Protein AF-A0A1R3GVI6-F1 (afdb_monomer_lite)

Sequence (98 aa):
METTVKEIASLKAETLNRLSNWDAYSDSVPKLISDTGSGTPIVIDKERLDFIKCDDMEAFLAWTRALETDGDLETTLMEVKYEVAVELAKILSVIPYL

Structure (mmCIF, N/CA/C/O backbone):
data_AF-A0A1R3GVI6-F1
#
_entry.id   AF-A0A1R3GVI6-F1
#
loop_
_atom_site.group_PDB
_atom_site.id
_atom_site.type_symbol
_atom_site.label_atom_id
_atom_site.label_alt_id
_atom_site.label_comp_id
_atom_site.label_asym_id
_atom_site.label_entity_id
_atom_site.label_seq_id
_atom_site.pdbx_PDB_ins_code
_atom_site.Cartn_x
_atom_site.Cartn_y
_atom_site.Cartn_z
_atom_site.occupancy
_atom_site.B_iso_or_equiv
_atom_site.auth_seq_id
_atom_site.auth_comp_id
_atom_site.auth_asym_id
_atom_site.auth_atom_id
_atom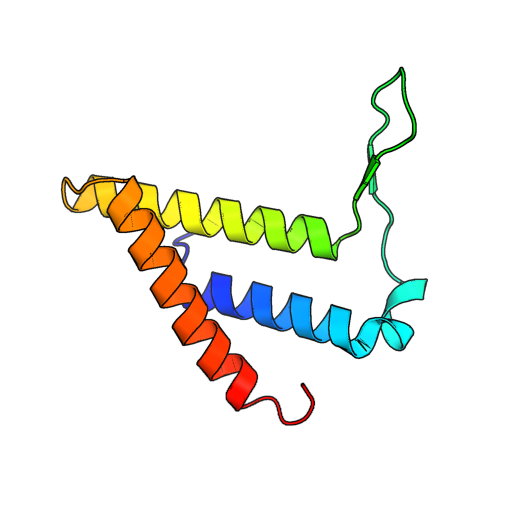_site.pdbx_PDB_model_num
ATOM 1 N N . MET A 1 1 ? -1.577 17.830 2.443 1.00 47.06 1 MET A N 1
ATOM 2 C CA . MET A 1 1 ? -1.840 16.954 1.289 1.00 47.06 1 MET A CA 1
ATOM 3 C C . MET A 1 1 ? -2.726 15.856 1.832 1.00 47.06 1 MET A C 1
ATOM 5 O O . MET A 1 1 ? -2.327 15.231 2.803 1.00 47.06 1 MET A O 1
ATOM 9 N N . GLU A 1 2 ? -3.964 15.765 1.364 1.00 55.16 2 GLU A N 1
ATOM 10 C CA . GLU A 1 2 ? -4.912 14.741 1.808 1.00 55.16 2 GLU A CA 1
ATOM 11 C C . GLU A 1 2 ? -4.555 13.451 1.065 1.00 55.16 2 GLU A C 1
ATOM 13 O O . GLU A 1 2 ? -4.810 13.346 -0.126 1.00 55.16 2 GLU A O 1
ATOM 18 N N . THR A 1 3 ? -3.849 12.535 1.730 1.00 73.44 3 THR A N 1
ATOM 19 C CA . THR A 1 3 ? -3.361 11.292 1.119 1.00 73.44 3 THR A CA 1
ATOM 20 C C . THR A 1 3 ? -4.526 10.343 0.869 1.00 73.44 3 THR A C 1
ATOM 22 O O . THR A 1 3 ? -5.188 9.925 1.817 1.00 73.44 3 THR A O 1
ATOM 25 N N . THR A 1 4 ? -4.762 9.952 -0.384 1.00 89.19 4 THR A N 1
ATOM 26 C CA . THR A 1 4 ? -5.849 9.013 -0.717 1.00 89.19 4 THR A CA 1
ATOM 27 C C . THR A 1 4 ? -5.340 7.636 -1.144 1.00 89.19 4 THR A C 1
ATOM 29 O O . THR A 1 4 ? -4.240 7.483 -1.673 1.00 89.19 4 THR A O 1
ATOM 32 N N . VAL A 1 5 ? -6.191 6.616 -0.994 1.00 94.75 5 VAL A N 1
ATOM 33 C CA . VAL A 1 5 ? -5.950 5.243 -1.483 1.00 94.75 5 VAL A CA 1
ATOM 34 C C . VAL A 1 5 ? -5.532 5.220 -2.959 1.00 94.75 5 VAL A C 1
ATOM 36 O O . VAL A 1 5 ? -4.625 4.483 -3.340 1.00 94.75 5 VAL A O 1
ATOM 39 N N . LYS A 1 6 ? -6.167 6.052 -3.794 1.00 93.81 6 LYS A N 1
ATOM 40 C CA . LYS A 1 6 ? -5.898 6.127 -5.237 1.00 93.81 6 LYS A CA 1
ATOM 41 C C . LYS A 1 6 ? -4.512 6.668 -5.552 1.00 93.81 6 LYS A C 1
ATOM 43 O O . LYS A 1 6 ? -3.870 6.169 -6.472 1.00 93.81 6 LYS A O 1
ATOM 48 N N . GLU A 1 7 ? -4.056 7.673 -4.813 1.00 93.88 7 GLU A N 1
ATOM 49 C CA . GLU A 1 7 ? -2.714 8.235 -4.989 1.00 93.88 7 GLU A CA 1
ATOM 50 C C . GLU A 1 7 ? -1.641 7.201 -4.643 1.00 93.88 7 GLU A C 1
ATOM 52 O O . GLU A 1 7 ? -0.723 6.991 -5.435 1.00 93.88 7 GLU A O 1
ATOM 57 N N . ILE A 1 8 ? -1.803 6.491 -3.519 1.00 94.56 8 ILE A N 1
ATOM 58 C CA . ILE A 1 8 ? -0.889 5.411 -3.115 1.00 94.56 8 ILE A CA 1
ATOM 59 C C . ILE A 1 8 ? -0.872 4.309 -4.183 1.00 94.56 8 ILE A C 1
ATOM 61 O O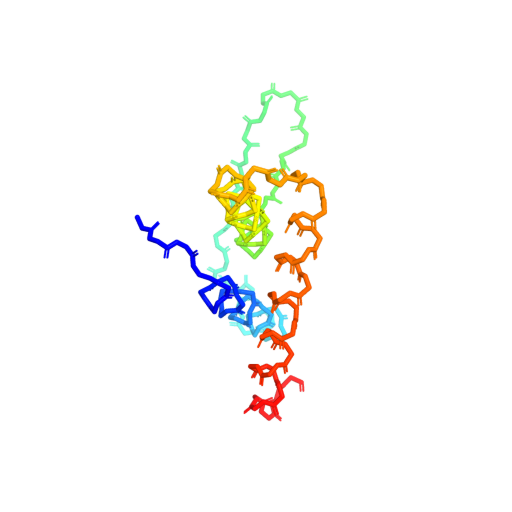 . ILE A 1 8 ? 0.193 3.905 -4.653 1.00 94.56 8 ILE A O 1
ATOM 65 N N . ALA A 1 9 ? -2.050 3.846 -4.611 1.00 93.81 9 ALA A N 1
ATOM 66 C CA . ALA A 1 9 ? -2.175 2.806 -5.627 1.00 93.81 9 ALA A CA 1
ATOM 67 C C . ALA A 1 9 ? -1.563 3.223 -6.976 1.00 93.81 9 ALA A C 1
ATOM 69 O O . ALA A 1 9 ? -0.910 2.410 -7.629 1.00 93.81 9 ALA A O 1
ATOM 70 N N . SER A 1 10 ? -1.714 4.489 -7.374 1.00 92.75 10 SER A N 1
ATOM 71 C CA . SER A 1 10 ? -1.131 5.016 -8.615 1.00 92.75 10 SER A CA 1
ATOM 72 C C . SER A 1 10 ? 0.396 5.036 -8.548 1.00 92.75 10 SER A C 1
ATOM 74 O O . SER A 1 10 ? 1.050 4.556 -9.470 1.00 92.75 10 SER A O 1
ATOM 76 N N . LEU A 1 11 ? 0.978 5.488 -7.430 1.00 91.81 11 LEU A N 1
ATOM 77 C CA . LEU A 1 11 ? 2.431 5.482 -7.236 1.00 91.81 11 LEU A CA 1
ATOM 78 C C . LEU A 1 11 ? 3.005 4.054 -7.234 1.00 91.81 11 LEU A C 1
ATOM 80 O O . LEU A 1 11 ? 4.044 3.805 -7.857 1.00 91.81 11 LEU A O 1
ATOM 84 N N . LYS A 1 12 ? 2.315 3.093 -6.596 1.00 93.06 12 LYS A N 1
ATOM 85 C CA . LYS A 1 12 ? 2.690 1.669 -6.664 1.00 93.06 12 LYS A CA 1
ATOM 86 C C . LYS A 1 12 ? 2.625 1.143 -8.099 1.00 93.06 12 LYS A C 1
ATOM 88 O O . LYS A 1 12 ? 3.569 0.488 -8.537 1.00 93.06 12 LYS A O 1
ATOM 93 N N . ALA A 1 13 ? 1.566 1.456 -8.845 1.00 91.19 13 ALA A N 1
ATOM 94 C CA . ALA A 1 13 ? 1.415 1.032 -10.236 1.00 91.19 13 ALA A CA 1
ATOM 95 C C . ALA A 1 13 ? 2.517 1.601 -11.141 1.00 91.19 13 ALA A C 1
ATOM 97 O O . ALA A 1 13 ? 3.121 0.860 -11.913 1.00 91.19 13 ALA A O 1
ATOM 98 N N . GLU A 1 14 ? 2.840 2.889 -11.013 1.00 89.06 14 GLU A N 1
ATOM 99 C CA . GLU A 1 14 ? 3.938 3.509 -11.760 1.00 89.06 14 GLU A CA 1
ATOM 100 C C . GLU A 1 14 ? 5.290 2.866 -11.435 1.00 89.06 14 GLU A C 1
ATOM 102 O O . GLU A 1 14 ? 6.103 2.639 -12.332 1.00 89.06 14 GLU A O 1
ATOM 107 N N . THR A 1 15 ? 5.531 2.559 -10.159 1.00 88.44 15 THR A N 1
ATOM 108 C CA . THR A 1 15 ? 6.763 1.897 -9.709 1.00 88.44 15 THR A CA 1
ATOM 109 C C . THR A 1 15 ? 6.866 0.481 -10.279 1.00 88.44 15 THR A C 1
ATOM 111 O O . THR A 1 15 ? 7.908 0.111 -10.817 1.00 88.44 15 THR A O 1
ATOM 114 N N . LEU A 1 16 ? 5.773 -0.288 -10.263 1.00 88.12 16 LEU A N 1
ATOM 115 C CA . LEU A 1 16 ? 5.703 -1.613 -10.893 1.00 88.12 16 LEU A CA 1
ATOM 116 C C . LEU A 1 16 ? 5.874 -1.549 -12.417 1.00 88.12 16 LEU A C 1
ATOM 118 O O . LEU A 1 16 ? 6.549 -2.395 -13.001 1.00 88.12 16 LEU A O 1
ATOM 122 N N . ASN A 1 17 ? 5.322 -0.528 -13.073 1.00 85.00 17 ASN A N 1
ATOM 123 C CA . ASN A 1 17 ? 5.511 -0.315 -14.505 1.00 85.00 17 ASN A CA 1
ATOM 124 C C . ASN A 1 17 ? 6.978 0.004 -14.851 1.00 85.00 17 ASN A C 1
ATOM 126 O O . ASN A 1 17 ? 7.494 -0.467 -15.860 1.00 85.00 17 ASN A O 1
ATOM 130 N N . ARG A 1 18 ? 7.690 0.761 -14.007 1.00 81.38 18 ARG A N 1
ATOM 131 C CA . ARG A 1 18 ? 9.138 0.978 -14.184 1.00 81.38 18 ARG A CA 1
ATOM 132 C C . ARG A 1 18 ? 9.935 -0.312 -13.989 1.00 81.38 18 ARG A C 1
ATOM 134 O O . ARG A 1 18 ? 10.806 -0.608 -14.799 1.00 81.38 18 ARG A O 1
ATOM 141 N N . LEU A 1 19 ? 9.610 -1.093 -12.957 1.00 81.00 19 LEU A N 1
ATOM 142 C CA . LEU A 1 19 ? 10.289 -2.359 -12.654 1.00 81.00 19 LEU A CA 1
ATOM 143 C C . LEU A 1 19 ? 10.052 -3.447 -13.708 1.00 81.00 19 LEU A C 1
ATOM 145 O O . LEU A 1 19 ? 10.968 -4.194 -14.027 1.00 81.00 19 LEU A O 1
ATOM 149 N N . SER A 1 20 ? 8.850 -3.542 -14.272 1.00 78.06 20 SER A N 1
ATOM 150 C CA . SER A 1 20 ? 8.568 -4.477 -15.375 1.00 78.06 20 SER A CA 1
ATOM 151 C C . SER A 1 20 ? 9.314 -4.114 -16.660 1.00 78.06 20 SER A C 1
ATOM 153 O O . SER A 1 20 ? 9.665 -4.997 -17.435 1.00 78.06 20 SER A O 1
ATOM 155 N N . ASN A 1 21 ? 9.625 -2.830 -16.849 1.00 74.12 21 ASN A N 1
ATOM 156 C CA . ASN A 1 21 ? 10.407 -2.315 -17.970 1.00 74.12 21 ASN A CA 1
ATOM 157 C C . ASN A 1 21 ? 11.866 -2.026 -17.574 1.00 74.12 21 ASN A C 1
ATOM 159 O O . ASN A 1 21 ? 12.489 -1.123 -18.135 1.00 74.12 21 ASN A O 1
ATOM 163 N N . TRP A 1 22 ? 12.416 -2.763 -16.601 1.00 71.88 22 TRP A N 1
ATOM 164 C CA . TRP A 1 22 ? 13.725 -2.477 -16.002 1.00 71.88 22 TRP A CA 1
ATOM 165 C C . TRP A 1 22 ? 14.854 -2.317 -17.026 1.00 71.88 22 TRP A C 1
ATOM 167 O O . TRP A 1 22 ? 15.647 -1.389 -16.896 1.00 71.88 22 TRP A O 1
ATOM 177 N N . ASP A 1 23 ? 14.878 -3.134 -18.083 1.00 68.50 23 ASP A N 1
ATOM 178 C CA . ASP A 1 23 ? 15.885 -3.053 -19.154 1.00 68.50 23 ASP A CA 1
ATOM 179 C C . ASP A 1 23 ? 15.875 -1.702 -19.896 1.00 68.50 23 ASP A C 1
ATOM 181 O O . ASP A 1 23 ? 16.900 -1.268 -20.414 1.00 68.50 23 ASP A O 1
ATOM 185 N N . ALA A 1 24 ? 14.733 -1.008 -19.932 1.00 64.25 24 ALA A N 1
ATOM 186 C CA . ALA A 1 24 ? 14.612 0.327 -20.516 1.00 64.25 24 ALA A CA 1
ATOM 187 C C . ALA A 1 24 ? 14.948 1.453 -19.520 1.00 64.25 24 ALA A C 1
ATOM 189 O O . ALA A 1 24 ? 15.232 2.576 -19.938 1.00 64.25 24 ALA A O 1
ATOM 190 N N . TYR A 1 25 ? 14.908 1.176 -18.211 1.00 59.19 25 TYR A N 1
ATOM 191 C CA . TYR A 1 25 ? 15.060 2.178 -17.152 1.00 59.19 25 TYR A CA 1
ATOM 192 C C . TYR A 1 25 ? 16.393 2.097 -16.393 1.00 59.19 25 TYR A C 1
ATOM 194 O O . TYR A 1 25 ? 16.801 3.110 -15.818 1.00 59.19 25 TYR A O 1
ATOM 202 N N . SER A 1 26 ? 17.101 0.962 -16.413 1.00 61.41 26 SER A N 1
ATOM 203 C CA . SER A 1 26 ? 18.262 0.680 -15.552 1.00 61.41 26 SER A CA 1
ATOM 204 C C . SER A 1 26 ? 19.406 1.688 -15.675 1.00 61.41 26 SER A C 1
ATOM 206 O O . SER A 1 26 ? 20.064 1.992 -14.680 1.00 61.41 26 SER A O 1
ATOM 208 N N . ASP A 1 27 ? 19.620 2.247 -16.867 1.00 59.53 27 ASP A N 1
ATOM 209 C CA . ASP A 1 27 ? 20.685 3.226 -17.128 1.00 59.53 27 ASP A CA 1
ATOM 210 C C . ASP A 1 27 ? 20.373 4.620 -16.561 1.00 59.53 27 ASP A C 1
ATOM 212 O O . ASP A 1 27 ? 21.263 5.457 -16.410 1.00 59.53 27 ASP A O 1
ATOM 216 N N . SER A 1 28 ? 19.107 4.874 -16.224 1.00 59.97 28 SER A N 1
ATOM 217 C CA . SER A 1 28 ? 18.612 6.177 -15.775 1.00 59.97 28 SER A CA 1
ATOM 218 C C . SER A 1 28 ? 18.355 6.270 -14.269 1.00 59.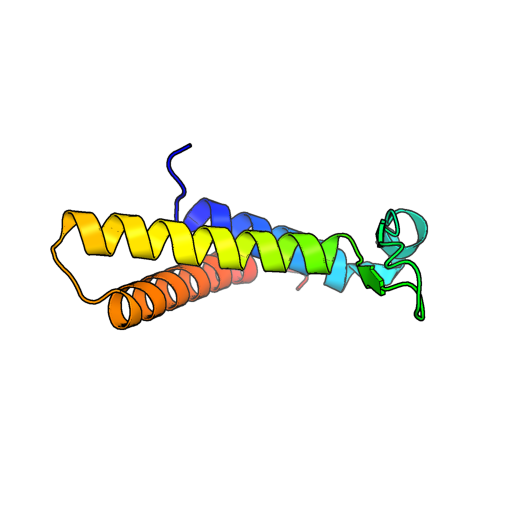97 28 SER A C 1
ATOM 220 O O . SER A 1 28 ? 18.051 7.360 -13.781 1.00 59.97 28 SER A O 1
ATOM 222 N N . VAL A 1 29 ? 18.479 5.166 -13.518 1.00 60.22 29 VAL A N 1
ATOM 223 C CA . VAL A 1 29 ? 18.160 5.141 -12.082 1.00 60.22 29 VAL A CA 1
ATOM 224 C C . VAL A 1 29 ? 19.282 5.802 -11.271 1.00 60.22 29 VAL A C 1
ATOM 226 O O . VAL A 1 29 ? 20.400 5.278 -11.212 1.00 60.22 29 VAL A O 1
ATOM 229 N N . PRO A 1 30 ? 19.011 6.924 -10.576 1.00 60.09 30 PRO A N 1
ATOM 230 C CA . PRO A 1 30 ? 19.964 7.497 -9.641 1.00 60.09 30 PRO A CA 1
ATOM 231 C C . PRO A 1 30 ? 20.155 6.531 -8.470 1.00 60.09 30 PRO A C 1
ATOM 233 O O . PRO A 1 30 ? 19.217 6.244 -7.728 1.00 60.09 30 PRO A O 1
ATOM 236 N N . LYS A 1 31 ? 21.378 6.032 -8.289 1.00 62.88 31 LYS A N 1
ATOM 237 C CA . LYS A 1 31 ? 21.746 5.241 -7.112 1.00 62.88 31 LYS A CA 1
ATOM 238 C C . LYS A 1 31 ? 21.959 6.190 -5.938 1.00 62.88 31 LYS A C 1
ATOM 240 O O . LYS A 1 31 ? 22.923 6.954 -5.935 1.00 62.88 31 LYS A O 1
ATOM 245 N N . LEU A 1 32 ? 21.072 6.149 -4.945 1.00 59.31 32 LEU A N 1
ATOM 246 C CA . LEU A 1 32 ? 21.297 6.841 -3.679 1.00 59.31 32 LEU A CA 1
ATOM 247 C C . LEU A 1 32 ? 22.290 6.016 -2.862 1.00 59.31 32 LEU A C 1
ATOM 249 O O . LEU A 1 32 ? 21.990 4.901 -2.438 1.00 59.31 32 LEU A O 1
ATOM 253 N N . ILE A 1 33 ? 23.490 6.562 -2.684 1.00 59.47 33 ILE A N 1
ATOM 254 C CA . ILE A 1 33 ? 24.516 6.004 -1.807 1.00 59.47 33 ILE A CA 1
ATOM 255 C C . ILE A 1 33 ? 24.312 6.651 -0.437 1.00 59.47 33 ILE A C 1
ATOM 257 O O . ILE A 1 33 ? 24.597 7.838 -0.280 1.00 59.47 33 ILE A O 1
ATOM 261 N N . SER A 1 34 ? 23.806 5.903 0.547 1.00 57.72 34 SER A N 1
ATOM 262 C CA . SER A 1 34 ? 23.859 6.359 1.938 1.00 57.72 34 SER A CA 1
ATOM 263 C C . SER A 1 34 ? 25.200 5.946 2.545 1.00 57.72 34 SER A C 1
ATOM 265 O O . SER A 1 34 ? 25.502 4.763 2.722 1.00 57.72 34 SER A O 1
ATOM 267 N N . ASP A 1 35 ? 26.050 6.936 2.813 1.00 55.94 35 ASP A N 1
ATOM 268 C CA . ASP A 1 35 ? 27.320 6.713 3.495 1.00 55.94 35 ASP A CA 1
ATOM 269 C C . ASP A 1 35 ? 27.055 6.627 5.004 1.00 55.94 35 ASP A C 1
ATOM 271 O O . ASP A 1 35 ? 26.779 7.626 5.668 1.00 55.94 35 ASP A O 1
ATOM 275 N N . THR A 1 36 ? 27.054 5.408 5.543 1.00 56.72 36 THR A N 1
ATOM 276 C CA . THR A 1 36 ? 26.857 5.144 6.981 1.00 56.72 36 THR A CA 1
ATOM 277 C C . THR A 1 36 ? 28.180 5.077 7.752 1.00 56.72 36 THR A C 1
ATOM 279 O O . THR A 1 36 ? 28.215 4.640 8.902 1.00 56.72 36 THR A O 1
ATOM 282 N N . GLY A 1 37 ? 29.289 5.533 7.155 1.00 56.47 37 GLY A N 1
ATOM 283 C CA . GLY A 1 37 ? 30.548 5.803 7.856 1.00 56.47 37 GLY A CA 1
ATOM 284 C C . GLY A 1 37 ? 31.288 4.587 8.430 1.00 56.47 37 GLY A C 1
ATOM 285 O O . GLY A 1 37 ? 32.323 4.767 9.066 1.00 56.47 37 GLY A O 1
ATOM 286 N N . SER A 1 38 ? 30.804 3.352 8.242 1.00 59.06 38 SER A N 1
ATOM 287 C CA . SER A 1 38 ? 31.474 2.150 8.780 1.00 59.06 38 SER A CA 1
ATOM 288 C C . SER A 1 38 ? 31.117 0.812 8.112 1.00 59.06 38 SER A C 1
ATOM 290 O O . SER A 1 38 ? 31.506 -0.242 8.610 1.00 59.06 38 SER A O 1
ATOM 292 N N . GLY A 1 39 ? 30.430 0.802 6.969 1.00 57.75 39 GLY A N 1
ATOM 293 C CA . GLY A 1 39 ? 30.016 -0.445 6.326 1.00 57.75 39 GLY A CA 1
ATOM 294 C C . GLY A 1 39 ? 29.690 -0.271 4.853 1.00 57.75 39 GLY A C 1
ATOM 295 O O . GLY A 1 39 ? 29.586 0.849 4.359 1.00 57.75 39 GLY A O 1
ATOM 296 N N . THR A 1 40 ? 29.568 -1.404 4.158 1.00 53.66 40 THR A N 1
ATOM 297 C CA . THR A 1 40 ? 29.196 -1.508 2.744 1.00 53.66 40 THR A CA 1
ATOM 298 C C . THR A 1 40 ? 28.077 -0.513 2.410 1.00 53.66 40 THR A C 1
ATOM 300 O O . THR A 1 40 ? 27.051 -0.539 3.095 1.00 53.66 40 THR A O 1
ATOM 303 N N . PRO A 1 41 ? 28.235 0.353 1.392 1.00 55.56 41 PRO A N 1
ATOM 304 C CA . PRO A 1 41 ? 27.231 1.360 1.079 1.00 55.56 41 PRO A CA 1
ATOM 305 C C . PRO A 1 41 ? 25.870 0.718 0.816 1.00 55.56 41 PRO A C 1
ATOM 307 O O . PRO A 1 41 ? 25.764 -0.202 -0.002 1.00 55.56 41 PRO A O 1
ATOM 310 N N . ILE A 1 42 ? 24.823 1.206 1.486 1.00 58.03 42 ILE A N 1
ATOM 311 C CA . ILE A 1 42 ? 23.460 0.787 1.170 1.00 58.03 42 ILE A CA 1
ATOM 312 C C . ILE A 1 42 ? 23.056 1.568 -0.074 1.00 58.03 42 ILE A C 1
ATOM 314 O O . ILE A 1 42 ? 22.769 2.763 -0.023 1.00 58.03 42 ILE A O 1
ATOM 318 N N . VAL A 1 43 ? 23.074 0.881 -1.211 1.00 60.44 43 VAL A N 1
ATOM 319 C CA . VAL A 1 43 ? 22.514 1.403 -2.452 1.00 60.44 43 VAL A CA 1
ATOM 320 C C . VAL A 1 43 ? 21.011 1.155 -2.404 1.00 60.44 43 VAL A C 1
ATOM 322 O O . VAL A 1 43 ? 20.562 0.016 -2.546 1.00 60.44 43 VAL A O 1
ATOM 325 N N . ILE A 1 44 ? 20.243 2.216 -2.164 1.00 62.81 44 ILE A N 1
ATOM 326 C CA . ILE A 1 44 ? 18.784 2.180 -2.295 1.00 62.81 44 ILE A CA 1
ATOM 327 C C . ILE A 1 44 ? 18.466 2.700 -3.696 1.00 62.81 44 ILE A C 1
ATOM 329 O O . ILE A 1 44 ? 18.773 3.848 -4.024 1.00 62.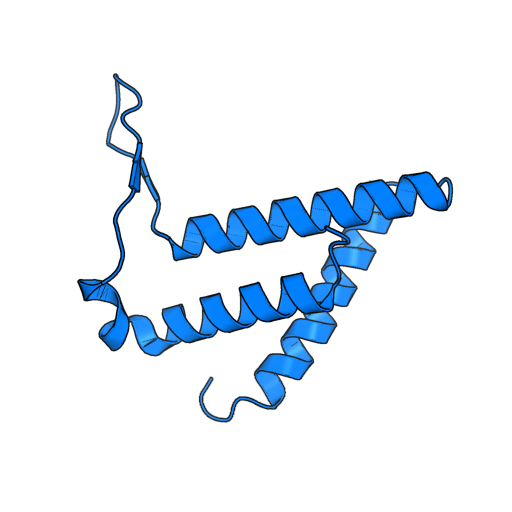81 44 ILE A O 1
ATOM 333 N N . ASP A 1 45 ? 17.915 1.836 -4.546 1.00 72.31 45 ASP A N 1
ATOM 334 C CA . ASP A 1 45 ? 17.356 2.272 -5.823 1.00 72.31 45 ASP A CA 1
ATOM 335 C C . ASP A 1 45 ? 16.076 3.093 -5.594 1.00 72.31 45 ASP A C 1
ATOM 337 O O . ASP A 1 45 ? 15.434 3.045 -4.538 1.00 72.31 45 ASP A O 1
ATOM 341 N N . LYS A 1 46 ? 15.739 3.931 -6.573 1.00 75.88 46 LYS A N 1
ATOM 342 C CA . LYS A 1 46 ? 14.605 4.852 -6.477 1.00 75.88 46 LYS A CA 1
ATOM 343 C C . LYS A 1 46 ? 13.291 4.098 -6.259 1.00 75.88 46 LYS A C 1
ATOM 345 O O . LYS A 1 46 ? 12.429 4.565 -5.524 1.00 75.88 46 LYS A O 1
ATOM 350 N N . GLU A 1 47 ? 13.161 2.930 -6.866 1.00 77.69 47 GLU A N 1
ATOM 351 C CA . GLU A 1 47 ? 11.980 2.082 -6.820 1.00 77.69 47 GLU A CA 1
ATOM 352 C C . GLU A 1 47 ? 11.731 1.547 -5.401 1.00 77.69 47 GLU A C 1
ATOM 354 O O . GLU A 1 47 ? 10.606 1.629 -4.908 1.00 77.69 47 GLU A O 1
ATOM 359 N N . ARG A 1 48 ? 12.771 1.091 -4.686 1.00 76.94 48 ARG A N 1
ATOM 360 C CA . ARG A 1 48 ? 12.672 0.745 -3.257 1.00 76.94 48 ARG A CA 1
ATOM 361 C C . ARG A 1 48 ? 12.276 1.940 -2.404 1.00 76.94 48 ARG A C 1
ATOM 363 O O . ARG A 1 48 ? 11.462 1.787 -1.497 1.00 76.94 48 ARG A O 1
ATOM 370 N N . LEU A 1 49 ? 12.825 3.122 -2.687 1.00 83.00 49 LEU A N 1
ATOM 371 C CA . LEU A 1 49 ? 12.449 4.339 -1.969 1.00 83.00 49 LEU A CA 1
ATOM 372 C C . LEU A 1 49 ? 10.973 4.698 -2.201 1.00 83.00 49 LEU A C 1
ATOM 374 O O . LEU A 1 49 ? 10.296 5.132 -1.272 1.00 83.00 49 LEU A O 1
ATOM 378 N N . ASP A 1 50 ? 10.466 4.511 -3.417 1.00 85.19 50 ASP A N 1
ATOM 379 C CA . ASP A 1 50 ? 9.067 4.787 -3.742 1.00 85.19 50 ASP A CA 1
ATOM 380 C C . ASP A 1 50 ? 8.111 3.787 -3.067 1.00 85.19 50 ASP A C 1
ATOM 382 O O . ASP A 1 50 ? 7.052 4.200 -2.595 1.00 85.19 50 ASP A O 1
ATOM 386 N N . PHE A 1 51 ? 8.500 2.516 -2.901 1.00 85.06 51 PHE A N 1
ATOM 387 C CA . PHE A 1 51 ? 7.735 1.576 -2.070 1.00 85.06 51 PHE A CA 1
ATOM 388 C C . PHE A 1 51 ? 7.722 1.963 -0.589 1.00 85.06 51 PHE A C 1
ATOM 390 O O . PHE A 1 51 ? 6.651 1.959 0.010 1.00 85.06 51 PHE A O 1
ATOM 397 N N . ILE A 1 52 ? 8.862 2.372 -0.019 1.00 86.62 52 ILE A N 1
ATOM 398 C CA . ILE A 1 52 ? 8.925 2.853 1.374 1.00 86.62 52 ILE A CA 1
ATOM 399 C C . ILE A 1 52 ? 7.994 4.055 1.570 1.00 86.62 52 ILE A C 1
ATOM 401 O O . ILE A 1 52 ? 7.222 4.090 2.522 1.00 86.62 52 ILE A O 1
ATOM 405 N N . LYS A 1 53 ? 7.994 5.010 0.631 1.00 89.12 53 LYS A N 1
ATOM 406 C CA . LYS A 1 53 ? 7.058 6.144 0.675 1.00 89.12 53 LYS A CA 1
ATOM 407 C C . LYS A 1 53 ? 5.602 5.693 0.637 1.00 89.12 53 LYS A C 1
ATOM 409 O O . LYS A 1 53 ? 4.780 6.280 1.329 1.00 89.12 53 LYS A O 1
ATOM 414 N N . CYS A 1 54 ? 5.270 4.687 -0.173 1.00 92.44 54 CYS A N 1
ATOM 415 C CA . CYS A 1 54 ? 3.910 4.157 -0.204 1.00 92.44 54 CYS A CA 1
ATOM 416 C C . CYS A 1 54 ? 3.516 3.550 1.149 1.00 92.44 54 CYS A C 1
ATOM 418 O O . CYS A 1 54 ? 2.404 3.794 1.606 1.00 92.44 54 CYS A O 1
ATOM 420 N N . ASP A 1 55 ? 4.418 2.810 1.795 1.00 92.56 55 ASP A N 1
ATOM 421 C CA . ASP A 1 55 ? 4.171 2.224 3.116 1.00 92.56 55 ASP A CA 1
ATOM 422 C C . ASP A 1 55 ? 3.990 3.317 4.191 1.00 92.56 55 ASP A C 1
ATOM 424 O O . ASP A 1 55 ? 3.072 3.232 5.009 1.00 92.56 55 ASP A O 1
ATOM 428 N N . ASP A 1 56 ? 4.790 4.389 4.145 1.00 93.75 56 ASP A N 1
ATOM 429 C CA . ASP A 1 56 ? 4.636 5.558 5.026 1.00 93.75 56 ASP A CA 1
ATOM 430 C C . ASP A 1 56 ? 3.292 6.273 4.794 1.00 93.75 56 ASP A C 1
ATOM 432 O O . ASP A 1 56 ? 2.628 6.698 5.742 1.00 93.75 56 ASP A O 1
ATOM 436 N N . MET A 1 57 ? 2.861 6.390 3.534 1.00 95.38 57 MET A N 1
ATOM 437 C CA . MET A 1 57 ? 1.568 6.973 3.167 1.00 95.38 57 MET A CA 1
ATOM 438 C C . MET A 1 57 ? 0.391 6.121 3.661 1.00 95.38 57 MET A C 1
ATOM 440 O O . MET A 1 57 ? -0.584 6.678 4.166 1.00 95.38 57 MET A O 1
ATOM 444 N N . GLU A 1 58 ? 0.478 4.791 3.552 1.00 96.19 58 GLU A N 1
ATOM 445 C CA . GLU A 1 58 ? -0.516 3.857 4.102 1.00 96.19 58 GLU A CA 1
ATOM 446 C C . GLU A 1 58 ? -0.609 3.982 5.625 1.00 96.19 58 GLU A C 1
ATOM 448 O O . GLU A 1 58 ? -1.709 4.089 6.168 1.00 96.19 58 GLU A O 1
ATOM 453 N N . ALA A 1 59 ? 0.537 4.026 6.311 1.00 95.50 59 ALA A N 1
ATOM 454 C CA . ALA A 1 59 ? 0.599 4.192 7.759 1.00 95.50 59 ALA A CA 1
ATOM 455 C C . ALA A 1 59 ? 0.009 5.533 8.213 1.00 95.50 59 ALA A C 1
ATOM 457 O O . ALA A 1 59 ? -0.766 5.575 9.170 1.00 95.50 59 ALA A O 1
ATOM 458 N N . PHE A 1 60 ? 0.327 6.621 7.508 1.00 95.12 60 PHE A N 1
ATOM 459 C CA . PHE A 1 60 ? -0.220 7.942 7.807 1.00 95.12 60 PHE A CA 1
ATOM 460 C C . PHE A 1 60 ? -1.739 7.985 7.616 1.00 95.12 60 PHE A C 1
ATOM 462 O O . PHE A 1 60 ? -2.451 8.455 8.501 1.00 95.12 60 PHE A O 1
ATOM 469 N N . LEU A 1 61 ? -2.248 7.447 6.502 1.00 95.44 61 LEU A N 1
ATOM 470 C CA . LEU A 1 61 ? -3.685 7.399 6.232 1.00 95.44 61 LEU A CA 1
ATOM 471 C C . LEU A 1 61 ? -4.431 6.560 7.278 1.00 95.44 61 LEU A C 1
ATOM 473 O O . LEU A 1 61 ? -5.490 6.967 7.757 1.00 95.44 61 LEU A O 1
ATOM 477 N N . ALA A 1 62 ? -3.866 5.415 7.663 1.00 96.00 62 ALA A N 1
ATOM 478 C CA . ALA A 1 62 ? -4.427 4.573 8.710 1.00 96.00 62 ALA A CA 1
ATOM 479 C C . ALA A 1 62 ? -4.476 5.293 10.059 1.00 96.00 62 ALA A C 1
ATOM 481 O O . ALA A 1 62 ? -5.494 5.248 10.745 1.00 96.00 62 ALA A O 1
ATOM 482 N N . TRP A 1 63 ? -3.404 6.004 10.413 1.00 95.38 63 TRP A N 1
ATOM 483 C CA . TRP A 1 63 ? -3.350 6.797 11.634 1.00 95.38 63 TRP A CA 1
ATOM 484 C C . TRP A 1 63 ? -4.398 7.911 11.654 1.00 95.38 63 TRP A C 1
ATOM 486 O O . TRP A 1 63 ? -5.103 8.063 12.650 1.00 95.38 63 TRP A O 1
ATOM 496 N N . THR A 1 64 ? -4.554 8.648 10.551 1.00 94.38 64 THR A N 1
ATOM 497 C CA . THR A 1 64 ? -5.582 9.691 10.439 1.00 94.38 64 THR A CA 1
ATOM 498 C C . THR A 1 64 ? -6.987 9.114 10.597 1.00 94.38 64 THR A C 1
ATOM 500 O O . THR A 1 64 ? -7.756 9.622 11.408 1.00 94.38 64 THR A O 1
ATOM 503 N N . ARG A 1 65 ? -7.310 8.019 9.899 1.00 94.50 65 ARG A N 1
ATOM 504 C CA . ARG A 1 65 ? -8.632 7.378 9.992 1.00 94.50 65 ARG A CA 1
ATOM 505 C C . ARG A 1 65 ? -8.916 6.831 11.390 1.00 94.50 65 ARG A C 1
ATOM 507 O O . ARG A 1 65 ? -9.987 7.088 11.926 1.00 94.50 65 ARG A O 1
ATOM 514 N N . ALA A 1 66 ? -7.948 6.145 11.999 1.00 95.62 66 ALA A N 1
ATOM 515 C CA . ALA A 1 66 ? -8.084 5.619 13.354 1.00 95.62 66 ALA A CA 1
ATOM 516 C C . ALA A 1 66 ? -8.351 6.745 14.367 1.00 95.62 66 ALA A C 1
ATOM 518 O O . ALA A 1 66 ? -9.195 6.592 15.246 1.00 95.62 66 ALA A O 1
ATOM 519 N N . LEU A 1 67 ? -7.688 7.897 14.206 1.00 93.38 67 LEU A N 1
ATOM 520 C CA . LEU A 1 67 ? -7.911 9.075 15.044 1.00 93.38 67 LEU A CA 1
ATOM 521 C C . LEU A 1 67 ? -9.310 9.684 14.846 1.00 93.38 67 LEU A C 1
ATOM 523 O O . LEU A 1 67 ? -9.929 10.116 15.814 1.00 93.38 67 LEU A O 1
ATOM 527 N N . GLU A 1 68 ? -9.808 9.732 13.610 1.00 93.38 68 GLU A N 1
ATOM 528 C CA . GLU A 1 68 ? -11.127 10.291 13.281 1.00 93.38 68 GLU A CA 1
ATOM 529 C C . GLU A 1 68 ? -12.287 9.422 13.776 1.00 93.38 68 GLU A C 1
ATOM 531 O O . GLU A 1 68 ? -13.335 9.950 14.154 1.00 93.38 68 GLU A O 1
ATOM 536 N N . THR A 1 69 ? -12.112 8.099 13.778 1.00 91.31 69 THR A N 1
ATOM 537 C CA . THR A 1 69 ? -13.165 7.142 14.146 1.00 91.31 69 THR A CA 1
ATOM 538 C C . THR A 1 69 ? -13.017 6.560 15.551 1.00 91.31 69 THR A C 1
ATOM 540 O O . THR A 1 69 ? -13.821 5.704 15.911 1.00 91.31 69 THR A O 1
ATOM 543 N N . ASP A 1 70 ? -12.001 6.972 16.319 1.00 88.56 70 ASP A N 1
ATOM 544 C CA . ASP A 1 70 ? -11.595 6.336 17.589 1.00 88.56 70 ASP A CA 1
ATOM 545 C C . ASP A 1 70 ? -11.402 4.809 17.435 1.00 88.56 70 ASP A C 1
ATOM 547 O O . ASP A 1 70 ? -11.869 3.993 18.230 1.00 88.56 70 ASP A O 1
ATOM 551 N N . GLY A 1 71 ? -10.782 4.418 16.316 1.00 87.69 71 GLY A N 1
ATOM 552 C CA . GLY A 1 71 ? -10.592 3.030 15.899 1.00 87.69 71 GLY A CA 1
ATOM 553 C C . GLY A 1 71 ? -9.229 2.454 16.287 1.00 87.69 71 GLY A C 1
ATOM 554 O O . GLY A 1 71 ? -8.283 3.175 16.601 1.00 87.69 71 GLY A O 1
ATOM 555 N N . ASP A 1 72 ? -9.108 1.129 16.210 1.00 95.69 72 ASP A N 1
ATOM 556 C CA . ASP A 1 72 ? -7.828 0.439 16.378 1.00 95.69 72 ASP A CA 1
ATOM 557 C C . ASP A 1 72 ? -6.898 0.690 15.178 1.00 95.69 72 ASP A C 1
ATOM 559 O O . ASP A 1 72 ? -7.276 0.489 14.019 1.00 95.69 72 ASP A O 1
ATOM 563 N N . LEU A 1 73 ? -5.663 1.117 15.455 1.00 94.69 73 LEU A N 1
ATOM 564 C CA . LEU A 1 73 ? -4.693 1.485 14.422 1.00 94.69 73 LEU A CA 1
ATOM 565 C C . LEU A 1 73 ? -4.268 0.283 13.575 1.00 94.69 73 LEU A C 1
ATOM 567 O O . LEU A 1 73 ? -4.104 0.420 12.364 1.00 94.69 73 LEU A O 1
ATOM 571 N N . GLU A 1 74 ? -4.074 -0.880 14.196 1.00 95.69 74 GLU A N 1
ATOM 572 C CA . GLU A 1 74 ? -3.611 -2.079 13.493 1.00 95.69 74 GLU A CA 1
ATOM 573 C C . GLU A 1 74 ? -4.668 -2.565 12.494 1.00 95.69 74 GLU A C 1
ATOM 575 O O . GLU A 1 74 ? -4.366 -2.790 11.318 1.00 95.69 74 GLU A O 1
ATOM 580 N N . THR A 1 75 ? -5.923 -2.622 12.938 1.00 96.44 75 THR A N 1
ATOM 581 C CA . THR A 1 75 ? -7.078 -2.946 12.097 1.00 96.44 75 THR A CA 1
ATOM 582 C C . THR A 1 75 ? -7.227 -1.937 10.960 1.00 96.44 75 THR A C 1
ATOM 584 O O . THR A 1 75 ? -7.297 -2.327 9.795 1.00 96.44 75 THR A O 1
ATOM 587 N N . THR A 1 76 ? -7.177 -0.638 11.269 1.00 96.62 76 THR A N 1
ATOM 588 C CA . THR A 1 76 ? -7.316 0.426 10.261 1.00 96.62 76 THR A CA 1
ATOM 589 C C . THR A 1 76 ? -6.185 0.376 9.227 1.00 96.62 76 THR A C 1
ATOM 591 O O . THR A 1 76 ? -6.407 0.598 8.037 1.00 96.62 76 THR A O 1
ATOM 594 N N . LEU A 1 77 ? -4.960 0.037 9.642 1.00 97.06 77 LEU A N 1
ATOM 595 C CA . LEU A 1 77 ? -3.835 -0.147 8.725 1.00 97.06 77 LEU A CA 1
ATOM 596 C C . LEU A 1 77 ? -4.057 -1.328 7.783 1.00 97.06 77 LEU A C 1
ATOM 598 O O . LEU A 1 77 ? -3.757 -1.229 6.592 1.00 97.06 77 LEU A O 1
ATOM 602 N N . MET A 1 78 ? -4.587 -2.437 8.294 1.00 97.25 78 MET A N 1
ATOM 603 C CA . MET A 1 78 ? -4.919 -3.595 7.469 1.00 97.25 78 MET A CA 1
ATOM 604 C C . MET A 1 78 ? -6.019 -3.268 6.449 1.00 97.25 78 MET A C 1
ATOM 606 O O . MET A 1 78 ? -5.898 -3.654 5.285 1.00 97.25 78 MET A O 1
ATOM 610 N N . GLU A 1 79 ? -7.042 -2.510 6.846 1.00 96.88 79 GLU A N 1
ATOM 611 C CA . GLU A 1 79 ? -8.102 -2.030 5.951 1.00 96.88 79 GLU A CA 1
ATOM 612 C C . GLU A 1 79 ? -7.554 -1.105 4.860 1.00 96.88 79 GLU A C 1
ATOM 614 O O 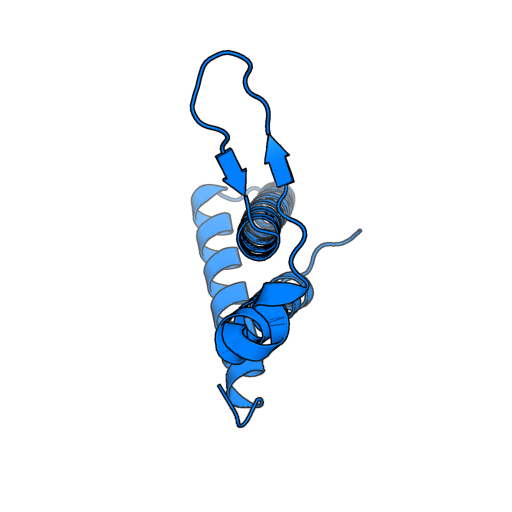. GLU A 1 79 ? -7.808 -1.333 3.677 1.00 96.88 79 GLU A O 1
ATOM 619 N N . VAL A 1 80 ? -6.727 -0.117 5.222 1.00 96.75 80 VAL A N 1
ATOM 620 C CA . VAL A 1 80 ? -6.077 0.784 4.254 1.00 96.75 80 VAL A CA 1
ATOM 621 C C . VAL A 1 80 ? -5.216 0.000 3.263 1.00 96.75 80 VAL A C 1
ATOM 623 O O . VAL A 1 80 ? -5.328 0.210 2.055 1.00 96.75 80 VAL A O 1
ATOM 626 N N . LYS A 1 81 ? -4.396 -0.944 3.740 1.00 96.81 81 LYS A N 1
ATOM 627 C CA . LYS A 1 81 ? -3.582 -1.813 2.874 1.00 96.81 81 LYS A CA 1
ATOM 628 C C . LYS A 1 81 ? -4.437 -2.627 1.912 1.00 96.81 81 LYS A C 1
ATOM 630 O O . LYS A 1 81 ? -4.085 -2.763 0.740 1.00 96.81 81 LYS A O 1
ATOM 635 N N . TYR A 1 82 ? -5.561 -3.155 2.393 1.00 97.56 82 TYR A N 1
ATOM 636 C CA . TYR A 1 82 ? -6.503 -3.895 1.564 1.00 97.56 82 TYR A CA 1
ATOM 637 C C . TYR A 1 82 ? -7.144 -2.999 0.495 1.00 97.56 82 TYR A C 1
ATOM 639 O O . TYR A 1 82 ? -7.155 -3.364 -0.680 1.00 97.56 82 TYR A O 1
ATOM 647 N N . GLU A 1 83 ? -7.615 -1.807 0.863 1.00 97.50 83 GLU A N 1
ATOM 648 C CA . GLU A 1 83 ? -8.178 -0.829 -0.075 1.00 97.50 83 GLU A CA 1
ATOM 649 C C . GLU A 1 83 ? -7.169 -0.425 -1.157 1.00 97.50 83 GLU A C 1
ATOM 651 O O . GLU A 1 83 ? -7.508 -0.414 -2.344 1.00 97.50 83 GLU A O 1
ATOM 656 N N . VAL A 1 84 ? -5.918 -0.148 -0.770 1.00 96.88 84 VAL A N 1
ATOM 657 C CA . VAL A 1 84 ? -4.833 0.173 -1.709 1.00 96.88 84 VAL A CA 1
ATOM 658 C C . VAL A 1 84 ? -4.555 -1.000 -2.638 1.00 96.88 84 VAL A C 1
ATOM 660 O O . VAL A 1 84 ? -4.430 -0.793 -3.842 1.00 96.88 84 VAL A O 1
ATOM 663 N N . ALA A 1 85 ? -4.501 -2.230 -2.124 1.00 95.56 85 ALA A N 1
ATOM 664 C CA . ALA A 1 85 ? -4.291 -3.417 -2.948 1.00 95.56 85 ALA A CA 1
ATOM 665 C C . ALA A 1 85 ? -5.429 -3.631 -3.961 1.00 95.56 85 ALA A C 1
ATOM 667 O O . ALA A 1 85 ? -5.170 -3.953 -5.121 1.00 95.56 85 ALA A O 1
ATOM 668 N N . VAL A 1 86 ? -6.682 -3.411 -3.550 1.00 96.44 86 VAL A N 1
ATOM 669 C CA . VAL A 1 86 ? -7.852 -3.491 -4.436 1.00 96.44 86 VAL A CA 1
ATOM 670 C C . VAL A 1 86 ? -7.787 -2.424 -5.526 1.00 96.44 86 VAL A C 1
ATOM 672 O O . VAL A 1 86 ? -8.022 -2.728 -6.696 1.00 96.44 86 VAL A O 1
ATOM 675 N N . GLU A 1 87 ? -7.468 -1.1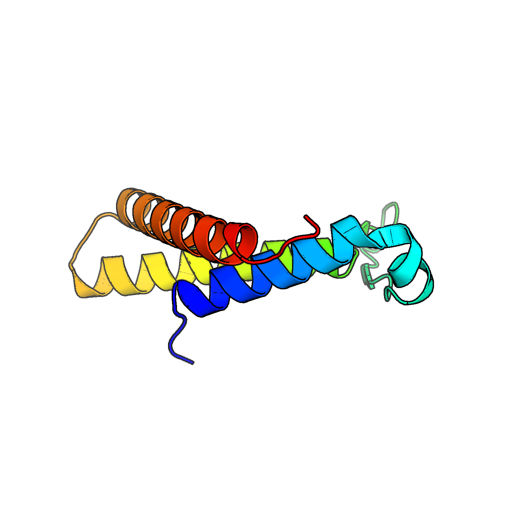79 -5.175 1.00 96.00 87 GLU A N 1
ATOM 676 C CA . GLU A 1 87 ? -7.379 -0.098 -6.157 1.00 96.00 87 GLU A CA 1
ATOM 677 C C . GLU A 1 87 ? -6.192 -0.294 -7.107 1.00 96.00 87 GLU A C 1
ATOM 679 O O . GLU A 1 87 ? -6.335 -0.118 -8.317 1.00 96.00 87 GLU A O 1
ATOM 684 N N . LEU A 1 88 ? -5.056 -0.764 -6.589 1.00 94.81 88 LEU A N 1
ATOM 685 C CA . LEU A 1 88 ? -3.905 -1.157 -7.391 1.00 94.81 88 LEU A CA 1
ATOM 686 C C . LEU A 1 88 ? -4.295 -2.246 -8.393 1.00 94.81 88 LEU A C 1
ATOM 688 O O . LEU A 1 88 ? -4.034 -2.094 -9.580 1.00 94.81 88 LEU A O 1
ATOM 692 N N . ALA A 1 89 ? -4.982 -3.305 -7.958 1.00 93.06 89 ALA A N 1
ATOM 693 C CA . ALA A 1 89 ? -5.425 -4.375 -8.850 1.00 93.06 89 ALA A CA 1
ATOM 694 C C . ALA A 1 89 ? -6.315 -3.855 -9.994 1.00 93.06 89 ALA A C 1
ATOM 696 O O . ALA A 1 89 ? -6.153 -4.284 -11.137 1.00 93.06 89 ALA A O 1
ATOM 697 N N . LYS A 1 90 ? -7.207 -2.890 -9.723 1.00 93.56 90 LYS A N 1
ATOM 698 C CA . LYS A 1 90 ? -8.010 -2.241 -10.774 1.00 93.56 90 LYS A CA 1
ATOM 699 C C . LYS A 1 90 ? -7.130 -1.496 -11.773 1.00 93.56 90 LYS A C 1
ATOM 701 O O . LYS A 1 90 ? -7.322 -1.670 -12.974 1.00 93.56 90 LYS A O 1
ATOM 706 N N . ILE A 1 91 ? -6.165 -0.706 -11.297 1.00 91.88 91 ILE A N 1
ATOM 707 C CA . ILE A 1 91 ? -5.236 0.035 -12.161 1.00 91.88 91 ILE A CA 1
ATOM 708 C C . ILE A 1 91 ? -4.435 -0.932 -13.037 1.00 91.88 91 ILE A C 1
ATOM 710 O O . ILE A 1 91 ? -4.357 -0.744 -14.246 1.00 91.88 91 ILE A O 1
ATOM 714 N N . LEU A 1 92 ? -3.882 -1.998 -12.459 1.00 88.31 92 LEU A N 1
ATOM 715 C CA . LEU A 1 92 ? -3.085 -2.961 -13.220 1.00 88.31 92 LEU A CA 1
ATOM 716 C C . LEU A 1 92 ? -3.942 -3.739 -14.229 1.00 88.31 92 LEU A C 1
ATOM 718 O O . LEU A 1 92 ? -3.480 -4.005 -15.331 1.00 88.31 92 LEU A O 1
ATOM 722 N N . SER A 1 93 ? -5.210 -4.028 -13.915 1.00 88.44 93 SER A N 1
ATOM 723 C CA . SER A 1 93 ? -6.114 -4.747 -14.829 1.00 88.44 93 SER A CA 1
ATOM 724 C C . SER A 1 93 ? -6.428 -4.006 -16.134 1.00 88.44 93 SER A C 1
ATOM 726 O O . SER A 1 93 ? -6.847 -4.632 -17.106 1.00 88.44 93 SER A O 1
ATOM 728 N N . VAL A 1 94 ? -6.231 -2.683 -16.170 1.00 82.75 94 VAL A N 1
ATOM 729 C CA . VAL A 1 94 ? -6.438 -1.856 -17.369 1.00 82.75 94 VAL A CA 1
ATOM 730 C C . VAL A 1 94 ? -5.139 -1.534 -18.112 1.00 82.75 94 VAL A C 1
ATOM 732 O O . VAL A 1 94 ? -5.195 -0.889 -19.158 1.00 82.75 94 VAL A O 1
ATOM 735 N N . ILE A 1 95 ? -3.982 -1.983 -17.613 1.00 70.69 95 ILE A N 1
ATOM 736 C CA . ILE A 1 95 ? -2.681 -1.821 -18.270 1.00 70.69 95 ILE A CA 1
ATOM 737 C C . ILE A 1 95 ? -2.380 -3.120 -19.042 1.00 70.69 95 ILE A C 1
ATOM 739 O O . ILE A 1 95 ? -2.027 -4.119 -18.426 1.00 70.69 95 ILE A O 1
ATOM 743 N N . PRO A 1 96 ? -2.508 -3.147 -20.385 1.00 55.47 96 PRO A N 1
ATOM 744 C CA . PRO A 1 96 ? -2.454 -4.385 -21.174 1.00 55.47 96 PRO A CA 1
ATOM 745 C C . PRO A 1 96 ? -1.068 -5.050 -21.289 1.00 55.47 96 PRO A C 1
ATOM 747 O O . PRO A 1 96 ? -0.953 -6.056 -21.983 1.00 55.47 96 PRO A O 1
ATOM 750 N N . TYR A 1 97 ? -0.024 -4.501 -20.659 1.00 51.19 97 TYR A N 1
ATOM 751 C CA . TYR A 1 97 ? 1.362 -4.980 -20.787 1.00 51.19 97 TYR A CA 1
ATOM 752 C C . TYR A 1 97 ? 2.115 -5.061 -19.450 1.00 51.19 97 TYR A C 1
ATOM 754 O O . TYR A 1 97 ? 3.335 -4.901 -19.412 1.00 51.19 97 TYR A O 1
ATOM 762 N N . LEU A 1 98 ? 1.377 -5.329 -18.371 1.00 48.75 98 LEU A N 1
ATOM 763 C CA . LEU A 1 98 ? 1.901 -6.035 -17.201 1.00 48.75 98 LEU A CA 1
ATOM 764 C C . LEU A 1 98 ? 1.441 -7.494 -17.232 1.00 48.75 98 LEU A C 1
ATOM 766 O O . LEU A 1 98 ? 0.322 -7.742 -17.735 1.00 48.75 98 LEU A O 1
#

pLDDT: mean 81.34, std 15.83, range [47.06, 97.56]

Foldseek 3Di:
DLQDLLVLLVLLLVLVVCVLVVVVCVVPWDFDFDCPPDDDTPGDTPSNVSVVVSLVSLLVNLVVVCVVVVHDSVVSSVVSVVSSVVSNVVVVVPVPRD

Radius of gyration: 16.21 Å; chains: 1; bounding box: 45×23×39 Å

Secondary structure (DSSP, 8-state):
----HHHHHHHHHHHHHHHHTHHHHGGG---EEE--SSSS-EEE-HHHHHHHHHHHHHHHHHHHHHHHHT--HHHHHHHHHHHHHHHHHHHHHT-TT-

Organism: NCBI:txid93759